Protein AF-A0A0D2M998-F1 (afdb_monomer_lite)

Radius of gyration: 35.19 Å; chains: 1; bounding box: 61×44×89 Å

pLDDT: mean 73.22, std 12.22, range [42.62, 89.94]

Secondary structure (DSSP, 8-state):
-BTTB-EEEEEEE-TT---EEEEEETTEEEEEEE--EEEEEEE-TT-HHHHHHHHHHHHHHS-----------S-HHHHHHHHHHHHHHHHHT------

Foldseek 3Di:
DPPVFDWDKDKDFCPVPADKDFDDDPNDGPDIDGDGIDIDTHRPDPTPVVVVVVVVVVVVPPPPPPPPPPPPDPPVVVVVVVVVVVVVVVVVPDDPPDD

Sequence (99 aa):
MLGDQMLDVVKTSMAADRTYLFVVRYDVIEGQAQFRHKMSLVPSVGSQLHRALKQTVHQQYQKADKVRYHRSAQNPELEKLEQEKRTQEVARLRPATIG

Structure (mmCIF, N/CA/C/O backbone):
data_AF-A0A0D2M998-F1
#
_entry.id   AF-A0A0D2M998-F1
#
loop_
_atom_site.group_PDB
_atom_site.id
_atom_site.type_symbol
_atom_site.label_atom_id
_atom_site.label_alt_id
_atom_site.label_comp_id
_atom_site.label_asym_id
_atom_site.label_entity_id
_atom_site.label_seq_id
_atom_site.pdbx_PDB_ins_code
_atom_site.Cartn_x
_atom_site.Cartn_y
_atom_site.Cartn_z
_atom_site.occupancy
_atom_site.B_iso_or_equiv
_atom_site.auth_seq_id
_atom_site.auth_comp_id
_atom_site.auth_asym_id
_atom_site.auth_atom_id
_atom_site.pdbx_PDB_model_num
ATOM 1 N N . MET A 1 1 ? -1.927 2.215 -15.438 1.00 57.19 1 MET A N 1
ATOM 2 C CA . MET A 1 1 ? -3.339 2.566 -15.179 1.00 57.19 1 MET A CA 1
ATOM 3 C C . MET A 1 1 ? -4.070 1.307 -14.765 1.00 57.19 1 MET A C 1
ATOM 5 O O . MET A 1 1 ? -3.709 0.240 -15.251 1.00 57.19 1 MET A O 1
ATOM 9 N N . LEU A 1 2 ? -5.004 1.418 -13.827 1.00 65.38 2 LEU A N 1
ATOM 10 C CA . LEU A 1 2 ? -5.790 0.295 -13.311 1.00 65.38 2 LEU A CA 1
ATOM 11 C C . LEU A 1 2 ? -7.261 0.653 -13.556 1.00 65.38 2 LEU A C 1
ATOM 13 O O . LEU A 1 2 ? -7.830 1.462 -12.826 1.00 65.38 2 LEU A O 1
ATOM 17 N N . GLY A 1 3 ? -7.829 0.154 -14.660 1.00 75.81 3 GLY A N 1
ATOM 18 C CA . GLY A 1 3 ? -9.083 0.689 -15.209 1.00 75.81 3 GLY A CA 1
ATOM 19 C C . GLY A 1 3 ? -8.966 2.191 -15.511 1.00 75.81 3 GLY A C 1
ATOM 20 O O . GLY A 1 3 ? -7.933 2.636 -16.012 1.00 75.81 3 GLY A O 1
ATOM 21 N N . ASP A 1 4 ? -9.978 2.967 -15.116 1.00 76.06 4 ASP A N 1
ATOM 22 C CA . ASP A 1 4 ? -10.036 4.432 -15.290 1.00 76.06 4 ASP A CA 1
ATOM 23 C C . ASP A 1 4 ? -9.197 5.217 -14.265 1.00 76.06 4 ASP A C 1
ATOM 25 O O . ASP A 1 4 ? -9.184 6.451 -14.250 1.00 76.06 4 ASP A O 1
ATOM 29 N N . GLN A 1 5 ? -8.502 4.523 -13.357 1.00 70.38 5 GLN A N 1
ATOM 30 C CA . GLN A 1 5 ? -7.745 5.167 -12.292 1.00 70.38 5 GLN A CA 1
ATOM 31 C C . GLN A 1 5 ? -6.279 5.369 -12.674 1.00 70.38 5 GLN A C 1
ATOM 33 O O . GLN A 1 5 ? -5.543 4.440 -13.039 1.00 70.38 5 GLN A O 1
ATOM 38 N N . MET A 1 6 ? -5.841 6.619 -12.522 1.00 73.50 6 MET A N 1
ATOM 39 C CA . MET A 1 6 ? -4.450 7.015 -12.664 1.00 73.50 6 MET A CA 1
ATOM 40 C C . MET A 1 6 ? -3.724 6.862 -11.323 1.00 73.50 6 MET A C 1
ATOM 42 O O . MET A 1 6 ? -4.085 7.479 -10.317 1.00 73.50 6 MET A O 1
ATOM 46 N N . LEU A 1 7 ? -2.706 6.006 -11.329 1.00 78.81 7 LEU A N 1
ATOM 47 C CA . LEU A 1 7 ? -1.808 5.758 -10.209 1.00 78.81 7 LEU A CA 1
ATOM 48 C C . LEU A 1 7 ? -0.435 6.287 -10.592 1.00 78.81 7 LEU A C 1
ATOM 50 O O . LEU A 1 7 ? 0.109 5.884 -11.623 1.00 78.81 7 LEU A O 1
ATOM 54 N N . ASP A 1 8 ? 0.113 7.147 -9.747 1.00 81.12 8 ASP A N 1
ATOM 55 C CA . ASP A 1 8 ? 1.496 7.569 -9.866 1.00 81.12 8 ASP A CA 1
ATOM 56 C C . ASP A 1 8 ? 2.378 6.463 -9.292 1.00 81.12 8 ASP A C 1
ATOM 58 O O . ASP A 1 8 ? 2.083 5.865 -8.252 1.00 81.12 8 ASP A O 1
ATOM 62 N N . VAL A 1 9 ? 3.458 6.150 -10.000 1.00 84.00 9 VAL A N 1
ATOM 63 C CA . VAL A 1 9 ? 4.363 5.070 -9.618 1.00 84.00 9 VAL A CA 1
ATOM 64 C C . VAL A 1 9 ? 5.664 5.676 -9.129 1.00 84.00 9 VAL A C 1
ATOM 66 O O . VAL A 1 9 ? 6.395 6.302 -9.894 1.00 84.00 9 VAL A O 1
ATOM 69 N N . VAL A 1 10 ? 5.970 5.463 -7.853 1.00 87.12 10 VAL A N 1
ATOM 70 C CA . VAL A 1 10 ? 7.243 5.875 -7.264 1.00 87.12 10 VAL A CA 1
ATOM 71 C C . VAL A 1 10 ? 8.186 4.684 -7.274 1.00 87.12 10 VAL A C 1
ATOM 73 O O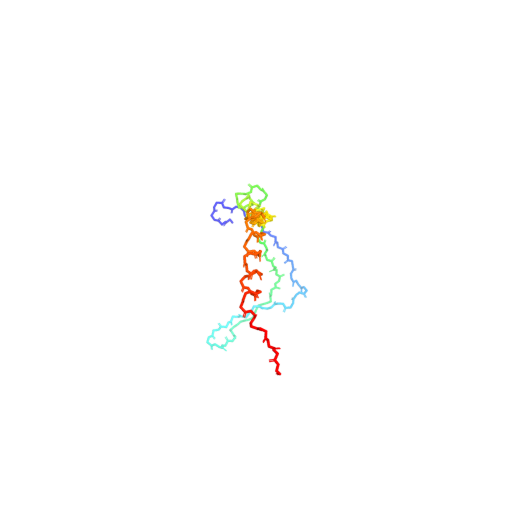 . VAL A 1 10 ? 7.918 3.652 -6.655 1.00 87.12 10 VAL A O 1
ATOM 76 N N . LYS A 1 11 ? 9.305 4.833 -7.981 1.00 89.94 11 LYS A N 1
ATOM 77 C CA . LYS A 1 11 ? 10.376 3.841 -8.032 1.00 89.94 11 LYS A CA 1
ATOM 78 C C . LYS A 1 11 ? 11.461 4.211 -7.029 1.00 89.94 11 LYS A C 1
ATOM 80 O O . LYS A 1 11 ? 12.103 5.249 -7.165 1.00 89.94 11 LYS A O 1
ATOM 85 N N . THR A 1 12 ? 11.706 3.345 -6.055 1.00 89.69 12 THR A N 1
ATOM 86 C CA . THR A 1 12 ? 12.756 3.529 -5.046 1.00 89.69 12 THR A CA 1
ATOM 87 C C . THR A 1 12 ? 13.848 2.484 -5.241 1.00 89.69 12 THR A C 1
ATOM 89 O O . THR A 1 12 ? 13.564 1.301 -5.431 1.00 89.69 12 THR A O 1
ATOM 92 N N . SER A 1 13 ? 15.112 2.910 -5.214 1.00 88.94 13 SER A N 1
ATOM 93 C CA . SER A 1 13 ? 16.246 1.983 -5.269 1.00 88.94 13 SER A CA 1
ATOM 94 C C . SER A 1 13 ? 16.326 1.155 -3.986 1.00 88.94 13 SER A C 1
ATOM 96 O O . SER A 1 13 ? 16.221 1.702 -2.893 1.00 88.94 13 SER A O 1
ATOM 98 N N . MET A 1 14 ? 16.537 -0.152 -4.131 1.00 88.31 14 MET A N 1
ATOM 99 C CA . MET A 1 14 ? 16.756 -1.102 -3.036 1.00 88.31 14 MET A CA 1
ATOM 100 C C . MET A 1 14 ? 18.185 -1.661 -3.055 1.00 88.31 14 MET A C 1
ATOM 102 O O . MET A 1 14 ? 18.436 -2.728 -2.520 1.00 88.31 14 MET A O 1
ATOM 106 N N . ALA A 1 15 ? 19.143 -0.967 -3.679 1.00 80.94 15 ALA A N 1
ATOM 107 C CA . ALA A 1 15 ? 20.501 -1.493 -3.859 1.00 80.94 15 ALA A CA 1
ATOM 108 C C . ALA A 1 15 ? 21.228 -1.837 -2.539 1.00 80.94 15 ALA A C 1
ATOM 110 O O . ALA A 1 15 ? 22.078 -2.722 -2.527 1.00 80.94 15 ALA A O 1
ATOM 111 N N . ALA A 1 16 ? 20.893 -1.155 -1.439 1.00 82.69 16 ALA A N 1
ATOM 112 C CA . ALA A 1 16 ? 21.432 -1.443 -0.107 1.00 82.69 16 ALA A CA 1
ATOM 113 C C . ALA A 1 16 ? 20.687 -2.578 0.625 1.00 82.69 16 ALA A C 1
ATOM 115 O O . ALA A 1 16 ? 21.143 -3.047 1.666 1.00 82.69 16 ALA A O 1
ATOM 116 N N . ASP A 1 17 ? 19.541 -3.004 0.098 1.00 81.94 17 ASP A N 1
ATOM 117 C CA . ASP A 1 17 ? 18.671 -3.998 0.707 1.00 81.94 17 ASP A CA 1
ATOM 118 C C . ASP A 1 17 ? 19.070 -5.412 0.247 1.00 81.94 17 ASP A C 1
ATOM 120 O O . ASP A 1 17 ? 19.388 -5.657 -0.922 1.00 81.94 17 ASP A O 1
ATOM 124 N N . ARG A 1 18 ? 19.064 -6.373 1.174 1.00 83.06 18 ARG A N 1
ATOM 125 C CA . ARG A 1 18 ? 19.424 -7.780 0.917 1.00 83.06 18 ARG A CA 1
ATOM 126 C C . ARG A 1 18 ? 18.175 -8.639 0.749 1.00 83.06 18 ARG A C 1
ATOM 128 O O . ARG A 1 18 ? 18.114 -9.763 1.238 1.00 83.06 18 ARG A O 1
ATOM 135 N N . THR A 1 19 ? 17.172 -8.091 0.074 1.00 85.56 19 THR A N 1
ATOM 136 C CA . THR A 1 19 ? 15.913 -8.787 -0.178 1.00 85.56 19 THR A CA 1
ATOM 137 C C . THR A 1 19 ? 16.014 -9.604 -1.471 1.00 85.56 19 THR A C 1
ATOM 139 O O . THR A 1 19 ? 16.398 -9.086 -2.525 1.00 85.56 19 THR A O 1
ATOM 142 N N . TYR A 1 20 ? 15.629 -10.880 -1.400 1.00 85.50 20 TYR A N 1
ATOM 143 C CA . TYR A 1 20 ? 15.641 -11.822 -2.522 1.00 85.50 20 TYR A CA 1
ATOM 144 C C . TYR A 1 20 ? 14.253 -12.424 -2.742 1.00 85.50 20 TYR A C 1
ATOM 146 O O . TYR A 1 20 ? 13.517 -12.675 -1.788 1.00 85.50 20 TYR A O 1
ATOM 154 N N . LEU A 1 21 ? 13.906 -12.659 -4.004 1.00 85.62 21 LEU A N 1
ATOM 155 C CA . LEU A 1 21 ? 12.756 -13.455 -4.409 1.00 85.62 21 LEU A CA 1
ATOM 156 C C . LEU A 1 21 ? 13.230 -14.870 -4.724 1.00 85.62 21 LEU A C 1
ATOM 158 O O . LEU A 1 21 ? 14.150 -15.040 -5.526 1.00 85.62 21 LEU A O 1
ATOM 162 N N . PHE A 1 22 ? 12.562 -15.860 -4.144 1.00 87.62 22 PHE A N 1
ATOM 163 C CA . PHE A 1 22 ? 12.770 -17.265 -4.463 1.00 87.62 22 PHE A CA 1
ATOM 164 C C . PHE A 1 22 ? 11.533 -17.805 -5.171 1.00 87.62 22 PHE A C 1
ATOM 166 O O . PHE A 1 22 ? 10.409 -17.593 -4.713 1.00 87.62 22 PHE A O 1
ATOM 173 N N . VAL A 1 23 ? 11.739 -18.494 -6.290 1.00 84.31 23 VAL A N 1
ATOM 174 C CA . VAL A 1 23 ? 10.678 -19.264 -6.947 1.00 84.31 23 VAL A CA 1
ATOM 175 C C . VAL A 1 23 ? 10.780 -20.691 -6.433 1.00 84.31 23 VAL A C 1
ATOM 177 O O . VAL A 1 23 ? 11.797 -21.348 -6.646 1.00 84.31 23 VAL A O 1
ATOM 180 N N . VAL A 1 24 ? 9.742 -21.146 -5.733 1.00 84.06 24 VAL A N 1
ATOM 181 C CA . VAL A 1 24 ? 9.660 -22.506 -5.192 1.00 84.06 24 VAL A CA 1
ATOM 182 C C . VAL A 1 24 ? 8.606 -23.281 -5.971 1.00 84.06 24 VAL A C 1
ATOM 184 O O . VAL A 1 24 ? 7.457 -22.840 -6.063 1.00 84.06 24 VAL A O 1
ATOM 187 N N . ARG A 1 25 ? 8.984 -24.439 -6.514 1.00 80.62 25 ARG A N 1
ATOM 188 C CA . ARG A 1 25 ? 8.051 -25.436 -7.053 1.00 80.62 25 ARG A CA 1
ATOM 189 C C . ARG A 1 25 ? 8.407 -26.800 -6.491 1.00 80.62 25 ARG A C 1
ATOM 191 O O . ARG A 1 25 ? 9.579 -27.148 -6.439 1.00 80.62 25 ARG A O 1
ATOM 198 N N . TYR A 1 26 ? 7.391 -27.563 -6.089 1.00 84.69 26 TYR A N 1
ATOM 199 C CA . TYR A 1 26 ? 7.562 -28.921 -5.557 1.00 84.69 26 TYR A CA 1
ATOM 200 C C . TYR A 1 26 ? 8.647 -29.010 -4.466 1.00 84.69 26 TYR A C 1
ATOM 202 O O . TYR A 1 26 ? 9.498 -29.891 -4.506 1.00 84.69 26 TYR A O 1
ATOM 210 N N . ASP A 1 27 ? 8.649 -28.051 -3.535 1.00 82.50 27 ASP A N 1
ATOM 211 C CA . ASP A 1 27 ? 9.619 -27.930 -2.432 1.00 82.50 27 ASP A CA 1
ATOM 212 C C . ASP A 1 27 ? 11.091 -27.741 -2.848 1.00 82.50 27 ASP A C 1
ATOM 214 O O . ASP A 1 27 ? 11.996 -27.814 -2.016 1.00 82.50 27 ASP A O 1
ATOM 218 N N . VAL A 1 28 ? 11.344 -27.415 -4.120 1.00 80.69 28 VAL A N 1
ATOM 219 C CA . VAL A 1 28 ? 12.673 -27.091 -4.649 1.00 80.69 28 VAL A CA 1
ATOM 220 C C . VAL A 1 28 ? 12.731 -25.619 -5.056 1.00 80.69 28 VAL A C 1
ATOM 222 O O . VAL A 1 28 ? 11.812 -25.081 -5.679 1.00 80.69 28 VAL A O 1
ATOM 225 N N . ILE A 1 29 ? 13.831 -24.948 -4.698 1.00 84.12 29 ILE A N 1
ATOM 226 C CA . ILE A 1 29 ? 14.125 -23.587 -5.159 1.00 84.12 29 ILE A CA 1
ATOM 227 C C . ILE A 1 29 ? 14.619 -23.673 -6.607 1.00 84.12 29 ILE A C 1
ATOM 229 O O . ILE A 1 29 ? 15.721 -24.152 -6.862 1.00 84.12 29 ILE A O 1
ATOM 233 N N . GLU A 1 30 ? 13.814 -23.190 -7.550 1.00 81.62 30 GLU A N 1
ATOM 234 C CA . GLU A 1 30 ? 14.130 -23.194 -8.987 1.00 81.62 30 GLU A CA 1
ATOM 235 C C . GLU A 1 30 ? 14.862 -21.924 -9.439 1.00 81.62 30 GLU A C 1
ATOM 237 O O . GLU A 1 30 ? 15.495 -21.900 -10.494 1.00 81.62 30 GLU A O 1
ATOM 242 N N . GLY A 1 31 ? 14.793 -20.847 -8.654 1.00 78.31 31 GLY A N 1
ATOM 243 C CA . GLY A 1 31 ? 15.450 -19.595 -9.003 1.00 78.31 31 GLY A CA 1
ATOM 244 C C . GLY A 1 31 ? 15.528 -18.609 -7.850 1.00 78.31 31 GLY A C 1
ATOM 245 O O . GLY A 1 31 ? 14.654 -18.578 -6.981 1.00 78.31 31 GLY A O 1
ATOM 246 N N . GLN A 1 32 ? 16.571 -17.776 -7.884 1.00 87.25 32 GLN A N 1
ATOM 247 C CA . GLN A 1 32 ? 16.725 -16.627 -6.997 1.00 87.25 32 GLN A CA 1
ATOM 248 C C . GLN A 1 32 ? 16.915 -15.345 -7.813 1.00 87.25 32 GLN A C 1
ATOM 250 O O . GLN A 1 32 ? 17.676 -15.321 -8.783 1.00 87.25 32 GLN A O 1
ATOM 255 N N . ALA A 1 33 ? 16.279 -14.259 -7.383 1.00 85.69 33 ALA A N 1
ATOM 256 C CA . ALA A 1 33 ? 16.492 -12.931 -7.947 1.00 85.69 33 ALA A CA 1
ATOM 257 C C . ALA A 1 33 ? 16.623 -11.891 -6.832 1.00 85.69 33 ALA A C 1
ATOM 259 O O . ALA A 1 33 ? 15.813 -11.853 -5.909 1.00 85.69 33 ALA A O 1
ATOM 260 N N . GLN A 1 34 ? 17.634 -11.026 -6.916 1.00 86.06 34 GLN A N 1
ATOM 261 C CA . GLN A 1 34 ? 17.773 -9.910 -5.981 1.00 86.06 34 GLN A CA 1
ATOM 262 C C . GLN A 1 34 ? 16.842 -8.763 -6.382 1.00 86.06 34 GLN A C 1
ATOM 264 O O . GLN A 1 34 ? 16.829 -8.336 -7.543 1.00 86.06 34 GLN A O 1
ATOM 269 N N . PHE A 1 35 ? 16.116 -8.204 -5.414 1.00 85.44 35 PHE A N 1
ATOM 270 C CA . PHE A 1 35 ? 15.327 -7.002 -5.657 1.00 85.44 35 PHE A CA 1
ATOM 271 C C . PHE A 1 35 ? 16.229 -5.778 -5.796 1.00 85.44 35 PHE A C 1
ATOM 273 O O . PHE A 1 35 ? 16.933 -5.388 -4.872 1.00 85.44 35 PHE A O 1
ATOM 280 N N . ARG A 1 36 ? 16.179 -5.134 -6.965 1.00 88.31 36 ARG A N 1
ATOM 281 C CA . ARG A 1 36 ? 16.912 -3.881 -7.215 1.00 88.31 36 ARG A CA 1
ATOM 282 C C . ARG A 1 36 ? 16.073 -2.643 -6.940 1.00 88.31 36 ARG A C 1
ATOM 284 O O . ARG A 1 36 ? 16.612 -1.589 -6.601 1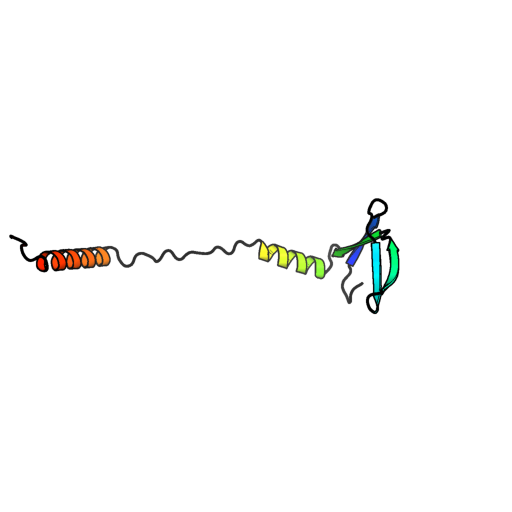.00 88.31 36 ARG A O 1
ATOM 291 N N . HIS A 1 37 ? 14.760 -2.747 -7.116 1.00 89.38 37 HIS A N 1
ATOM 292 C CA . HIS A 1 37 ? 13.851 -1.614 -7.056 1.00 89.38 37 HIS A CA 1
ATOM 293 C C . HIS A 1 37 ? 12.536 -2.001 -6.391 1.00 89.38 37 HIS A C 1
ATOM 295 O O . HIS A 1 37 ? 11.966 -3.046 -6.704 1.00 89.38 37 HIS A O 1
ATOM 301 N N . LYS A 1 38 ? 12.034 -1.104 -5.544 1.00 89.12 38 LYS A N 1
ATOM 302 C CA . LYS A 1 38 ? 10.672 -1.136 -5.020 1.00 89.12 38 LYS A CA 1
ATOM 303 C C . LYS A 1 38 ? 9.808 -0.208 -5.854 1.00 89.12 38 LYS A C 1
ATOM 305 O O . LYS A 1 38 ? 10.204 0.926 -6.116 1.00 89.12 38 LYS A O 1
ATOM 310 N N . MET A 1 39 ? 8.628 -0.677 -6.231 1.00 88.75 39 MET A N 1
ATOM 311 C CA . MET A 1 39 ? 7.611 0.144 -6.880 1.00 88.75 39 MET A CA 1
ATOM 312 C C . MET A 1 39 ? 6.487 0.370 -5.876 1.00 88.75 39 MET A C 1
ATOM 314 O O . MET A 1 39 ? 5.904 -0.592 -5.377 1.00 88.75 39 MET A O 1
ATOM 318 N N . SER A 1 40 ? 6.205 1.629 -5.565 1.00 85.69 40 SER A N 1
ATOM 319 C CA . SER A 1 40 ? 5.100 2.027 -4.696 1.00 85.69 40 SER A CA 1
ATOM 320 C C . SER A 1 40 ? 4.041 2.728 -5.536 1.00 85.69 40 SER A C 1
ATOM 322 O O . SER A 1 40 ? 4.361 3.607 -6.337 1.00 85.69 40 SER A O 1
ATOM 324 N N . LEU A 1 41 ? 2.783 2.335 -5.355 1.00 81.50 41 LEU A N 1
ATOM 325 C CA . LEU A 1 41 ? 1.643 2.957 -6.020 1.00 81.50 41 LEU A CA 1
ATOM 326 C C . LEU A 1 41 ? 1.108 4.072 -5.132 1.00 81.50 41 LEU A C 1
ATOM 328 O O . LEU A 1 41 ? 0.757 3.836 -3.975 1.00 81.50 41 LEU A O 1
ATOM 332 N N . VAL A 1 42 ? 1.043 5.278 -5.679 1.00 79.69 42 VAL A N 1
ATOM 333 C CA . VAL A 1 42 ? 0.496 6.450 -5.004 1.00 79.69 42 VAL A CA 1
ATOM 334 C C . VAL A 1 42 ? -0.721 6.924 -5.801 1.00 79.69 42 VAL A C 1
ATOM 336 O O . VAL A 1 42 ? -0.664 6.988 -7.030 1.00 79.69 42 VAL A O 1
ATOM 339 N N . PRO A 1 43 ? -1.853 7.234 -5.148 1.00 75.00 43 PRO A N 1
ATOM 340 C CA . PRO A 1 43 ? -2.994 7.815 -5.841 1.00 75.00 43 PRO A CA 1
ATOM 341 C C . PRO A 1 43 ? -2.576 9.141 -6.472 1.00 75.00 43 PRO A C 1
ATOM 343 O O . PRO A 1 43 ? -2.059 10.009 -5.766 1.00 75.00 43 PRO A O 1
ATOM 346 N N . SER A 1 44 ? -2.823 9.319 -7.770 1.00 75.88 44 SER A N 1
ATOM 347 C CA . SER A 1 44 ? -2.457 10.578 -8.414 1.00 75.88 44 SER A CA 1
ATOM 348 C C . SER A 1 44 ? -3.290 11.740 -7.875 1.00 75.88 44 SER A C 1
ATOM 350 O O . SER A 1 44 ? -4.481 11.578 -7.556 1.00 75.88 44 SER A O 1
ATOM 352 N N . VAL A 1 45 ? -2.666 12.915 -7.751 1.00 67.25 45 VAL A N 1
ATOM 353 C CA . VAL A 1 45 ? -3.296 14.122 -7.205 1.00 67.25 45 VAL A CA 1
ATOM 354 C C . VAL A 1 45 ? -4.458 14.531 -8.110 1.00 67.25 45 VAL A C 1
ATOM 356 O O . VAL A 1 45 ? -4.276 14.940 -9.247 1.00 67.25 45 VAL A O 1
ATOM 359 N N . GLY A 1 46 ? -5.681 14.406 -7.589 1.00 68.00 46 GLY A N 1
ATOM 360 C CA . GLY A 1 46 ? -6.914 14.731 -8.318 1.00 68.00 46 GLY A CA 1
ATOM 361 C C . GLY A 1 46 ? -7.682 13.521 -8.858 1.00 68.00 46 GLY A C 1
ATOM 362 O O . GLY A 1 46 ? -8.828 13.690 -9.274 1.00 68.00 46 GLY A O 1
ATOM 363 N N . SER A 1 47 ? -7.121 12.309 -8.771 1.00 75.38 47 SER A N 1
ATOM 364 C CA . SER A 1 47 ? -7.822 11.075 -9.152 1.00 75.38 47 SER A CA 1
ATOM 365 C C . SER A 1 47 ? -9.057 10.808 -8.275 1.00 75.38 47 SER A C 1
ATOM 367 O O . SER A 1 47 ? -9.112 11.184 -7.098 1.00 75.38 47 SER A O 1
ATOM 369 N N . GLN A 1 48 ? -10.057 10.117 -8.836 1.00 79.25 48 GLN A N 1
ATOM 370 C CA . GLN A 1 48 ? -11.230 9.660 -8.077 1.00 79.25 48 GLN A CA 1
ATOM 371 C C . GLN A 1 48 ? -10.820 8.765 -6.897 1.00 79.25 48 GLN A C 1
ATOM 373 O O . GLN A 1 48 ? -11.350 8.917 -5.798 1.00 79.25 48 GLN A O 1
ATOM 378 N N . LEU A 1 49 ? -9.807 7.913 -7.094 1.00 79.19 49 LEU A N 1
ATOM 379 C CA . LEU A 1 49 ? -9.235 7.075 -6.041 1.00 79.19 49 LEU A CA 1
ATOM 380 C C . LEU A 1 49 ? -8.681 7.902 -4.880 1.00 79.19 49 LEU A C 1
ATOM 382 O O . LEU A 1 49 ? -8.958 7.607 -3.721 1.00 79.19 49 LEU A O 1
ATOM 386 N N . HIS A 1 50 ? -7.923 8.957 -5.181 1.00 80.31 50 HIS A N 1
ATOM 387 C CA . HIS A 1 50 ? -7.380 9.847 -4.159 1.00 80.31 50 HIS A CA 1
ATOM 388 C C . HIS A 1 50 ? -8.492 10.511 -3.330 1.00 80.31 50 HIS A C 1
ATOM 390 O O . HIS A 1 50 ? -8.361 10.632 -2.111 1.00 80.31 50 HIS A O 1
ATOM 396 N N . ARG A 1 51 ? -9.609 10.905 -3.963 1.00 80.12 51 ARG A N 1
ATOM 397 C CA . ARG A 1 51 ? -10.780 11.455 -3.254 1.00 80.12 51 ARG A CA 1
ATOM 398 C C . ARG A 1 51 ? -11.445 10.410 -2.356 1.00 80.12 51 ARG A C 1
ATOM 400 O O . ARG A 1 51 ? -11.710 10.715 -1.196 1.00 80.12 51 ARG A O 1
ATOM 407 N N . ALA A 1 52 ? -11.656 9.195 -2.862 1.00 82.94 52 ALA A N 1
ATOM 408 C CA . ALA A 1 52 ? -12.249 8.099 -2.097 1.00 82.94 52 ALA A CA 1
ATOM 409 C C . ALA A 1 52 ? -11.392 7.734 -0.873 1.00 82.94 52 ALA A C 1
ATOM 411 O O . ALA A 1 52 ? -11.899 7.685 0.243 1.00 82.94 52 ALA A O 1
ATOM 412 N N . LEU A 1 53 ? -10.074 7.585 -1.050 1.00 80.50 53 LEU A N 1
ATOM 413 C CA . LEU A 1 53 ? -9.150 7.296 0.052 1.00 80.50 53 LEU A CA 1
ATOM 414 C C . LEU A 1 53 ? -9.156 8.400 1.117 1.00 80.50 53 LEU A C 1
ATOM 416 O O . LEU A 1 53 ? -9.205 8.096 2.308 1.00 80.50 53 LEU A O 1
ATOM 420 N N . LYS A 1 54 ? -9.168 9.678 0.710 1.00 81.81 54 LYS A N 1
ATOM 421 C CA . LYS A 1 54 ? -9.289 10.803 1.652 1.00 81.81 54 LYS A CA 1
ATOM 422 C C . LYS A 1 54 ? -10.581 10.746 2.465 1.00 81.81 54 LYS A C 1
ATOM 424 O O . LYS A 1 54 ? -10.540 11.009 3.664 1.00 81.81 54 LYS A O 1
ATOM 429 N N . GLN A 1 55 ? -11.706 10.404 1.838 1.00 84.19 55 GLN A N 1
ATOM 430 C CA . GLN A 1 55 ? -12.990 10.273 2.532 1.00 84.19 55 GLN A CA 1
ATOM 431 C C . GLN A 1 55 ? -12.976 9.123 3.545 1.00 84.19 55 GLN A C 1
ATOM 433 O O . GLN A 1 55 ? -13.364 9.341 4.690 1.00 84.19 55 GLN A O 1
ATOM 438 N N . THR A 1 56 ? -12.471 7.944 3.172 1.00 82.81 56 THR A N 1
ATOM 439 C CA . THR A 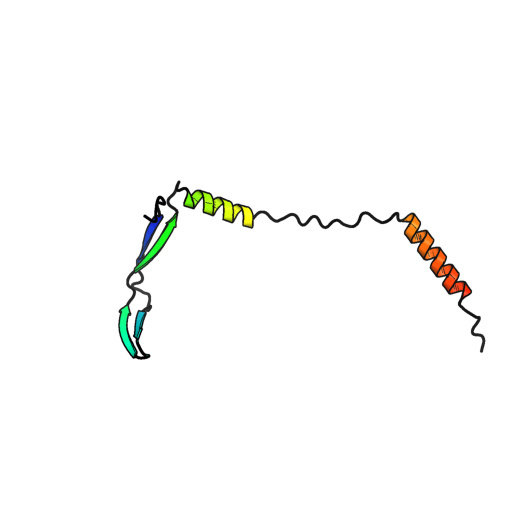1 56 ? -12.381 6.787 4.080 1.00 82.81 56 THR A CA 1
ATOM 440 C C . THR A 1 56 ? -11.509 7.088 5.295 1.00 82.81 56 THR A C 1
ATOM 442 O O . THR A 1 56 ? -11.903 6.821 6.429 1.00 82.81 56 THR A O 1
ATOM 445 N N . VAL A 1 57 ? -10.338 7.693 5.074 1.00 80.81 57 VAL A N 1
ATOM 446 C CA . VAL A 1 57 ? -9.440 8.095 6.163 1.00 80.81 57 VAL A CA 1
ATOM 447 C C . VAL A 1 57 ? -10.124 9.128 7.062 1.00 80.81 57 VAL A C 1
ATOM 449 O O . VAL A 1 57 ? -10.109 8.987 8.281 1.00 80.81 57 VAL A O 1
ATOM 452 N N . HIS A 1 58 ? -10.788 10.135 6.486 1.00 75.25 58 HIS A N 1
ATOM 453 C CA . HIS A 1 58 ? -11.507 11.144 7.266 1.00 75.25 58 HIS A CA 1
ATOM 454 C C . HIS A 1 58 ? -12.620 10.534 8.133 1.00 75.25 58 HIS A C 1
ATOM 456 O O . HIS A 1 58 ? -12.730 10.883 9.306 1.00 75.25 58 HIS A O 1
ATOM 462 N N . GLN A 1 59 ? -13.394 9.588 7.595 1.00 74.12 59 GLN A N 1
ATOM 463 C CA . GLN A 1 59 ? -14.442 8.877 8.336 1.00 74.12 59 GLN A CA 1
ATOM 464 C C . GLN A 1 59 ? -13.881 8.046 9.499 1.00 74.12 59 GLN A C 1
ATOM 466 O O . GLN A 1 59 ? -14.491 8.013 10.562 1.00 74.12 59 GLN A O 1
ATOM 471 N N . GLN A 1 60 ? -12.705 7.428 9.346 1.00 66.12 60 GLN A N 1
ATOM 472 C CA . GLN A 1 60 ? -12.048 6.698 10.440 1.00 66.12 60 GLN A CA 1
ATOM 473 C C . GLN A 1 60 ? -11.605 7.612 11.594 1.00 66.12 60 GLN A C 1
ATOM 475 O O . GLN A 1 60 ? -11.589 7.179 12.745 1.00 66.12 60 GLN A O 1
ATOM 480 N N . TYR A 1 61 ? -11.251 8.867 11.302 1.00 62.75 61 TYR A N 1
ATOM 481 C CA . TYR A 1 61 ? -10.835 9.846 12.313 1.00 62.75 61 TYR A CA 1
ATOM 482 C C . TYR A 1 61 ? -11.987 10.604 12.967 1.00 62.75 61 TYR A C 1
ATOM 484 O O . TYR A 1 61 ? -11.762 11.288 13.971 1.00 62.75 61 TYR A O 1
ATOM 492 N N . GLN A 1 62 ? -13.211 10.487 12.450 1.00 62.62 62 GLN A N 1
ATOM 493 C CA . GLN A 1 62 ? -14.372 10.961 13.184 1.00 62.62 62 GLN A CA 1
ATOM 494 C C . GLN A 1 62 ? -14.520 10.065 14.411 1.00 62.62 62 GLN A C 1
ATOM 496 O O . GLN A 1 62 ? -15.002 8.936 14.327 1.00 62.62 62 GLN A O 1
ATOM 501 N N . LYS A 1 63 ? -14.052 10.559 15.566 1.00 59.22 63 LYS A N 1
ATOM 502 C CA . LYS A 1 63 ? -14.415 9.992 16.861 1.00 59.22 63 LYS A CA 1
ATOM 503 C C . LYS A 1 63 ? -15.933 9.919 16.852 1.00 59.22 63 LYS A C 1
ATOM 505 O O . LYS A 1 63 ? -16.591 10.953 16.883 1.00 59.22 63 LYS A O 1
ATOM 510 N N . ALA A 1 64 ?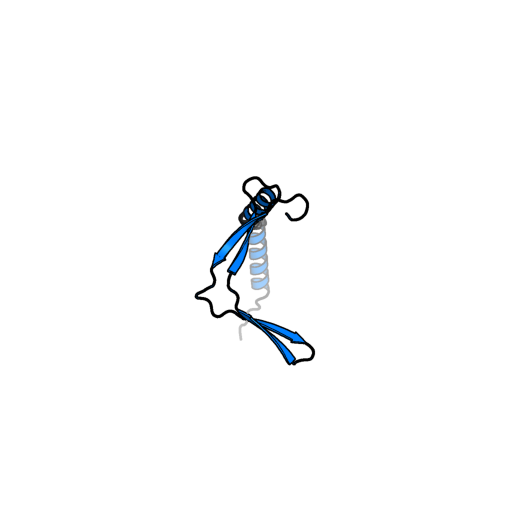 -16.478 8.711 16.753 1.00 59.75 64 ALA A N 1
ATOM 511 C CA . ALA A 1 64 ? -17.872 8.510 17.074 1.00 59.75 64 ALA A CA 1
ATOM 512 C C . ALA A 1 64 ? -18.003 8.997 18.514 1.00 59.75 64 ALA A C 1
ATOM 514 O O . ALA A 1 64 ? -17.450 8.367 19.423 1.00 59.75 64 ALA A O 1
ATOM 515 N N . ASP A 1 65 ? -18.641 10.150 18.709 1.00 57.66 65 ASP A N 1
ATOM 516 C CA . ASP A 1 65 ? -19.068 10.582 20.025 1.00 57.66 65 ASP A CA 1
ATOM 517 C C . ASP A 1 65 ? -19.973 9.465 20.526 1.00 57.66 65 ASP A C 1
ATOM 519 O O . ASP A 1 65 ? -21.148 9.358 20.173 1.00 57.66 65 ASP A O 1
ATOM 523 N N . LYS A 1 66 ? -19.393 8.550 21.308 1.00 55.19 66 LYS A N 1
ATOM 524 C CA . LYS A 1 66 ? -20.159 7.631 22.130 1.00 55.19 66 LYS A CA 1
ATOM 525 C C . LYS A 1 66 ? -20.827 8.524 23.155 1.00 55.19 66 LYS A C 1
ATOM 527 O O . LYS A 1 66 ? -20.305 8.708 24.253 1.00 55.19 66 LYS A O 1
ATOM 532 N N . VAL A 1 67 ? -21.976 9.079 22.785 1.00 60.88 67 VAL A N 1
ATOM 533 C CA . VAL A 1 67 ? -22.942 9.612 23.730 1.00 60.88 67 VAL A CA 1
ATOM 534 C C . VAL A 1 67 ? -23.325 8.421 24.600 1.00 60.88 67 VAL A C 1
ATOM 536 O O . VAL A 1 67 ? -24.197 7.619 24.270 1.00 60.88 67 VAL A O 1
ATOM 539 N N . ARG A 1 68 ? -22.592 8.235 25.702 1.00 54.06 68 ARG A N 1
ATOM 540 C CA . ARG A 1 68 ? -23.081 7.443 26.818 1.00 54.06 68 ARG A CA 1
ATOM 541 C C . ARG A 1 68 ? -24.297 8.210 27.290 1.00 54.06 68 ARG A C 1
ATOM 543 O O . ARG A 1 68 ? -24.159 9.252 27.922 1.00 54.06 68 ARG A O 1
ATOM 550 N N . TYR A 1 69 ? -25.477 7.707 26.950 1.00 49.59 69 TYR A N 1
ATOM 551 C CA . TYR A 1 69 ? -26.681 8.032 27.687 1.00 49.59 69 TYR A CA 1
ATOM 552 C C . TYR A 1 69 ? -26.390 7.677 29.147 1.00 49.59 69 TYR A C 1
ATOM 554 O O . TYR A 1 69 ? -26.510 6.525 29.563 1.00 49.59 69 TYR A O 1
ATOM 562 N N . HIS A 1 70 ? -25.930 8.655 29.925 1.00 49.72 70 HIS A N 1
ATOM 563 C CA . HIS A 1 70 ? -26.103 8.607 31.359 1.00 49.72 70 HIS A CA 1
ATOM 564 C C . HIS A 1 70 ? -27.609 8.586 31.534 1.00 49.72 70 HIS A C 1
ATOM 566 O O . HIS A 1 70 ? -28.281 9.563 31.214 1.00 49.72 70 HIS A O 1
ATOM 572 N N . ARG A 1 71 ? -28.124 7.408 31.900 1.00 47.44 71 ARG A N 1
ATOM 573 C CA . ARG A 1 71 ? -29.517 7.170 32.258 1.00 47.44 71 ARG A CA 1
ATOM 574 C C . ARG A 1 71 ? -29.939 8.356 33.120 1.00 47.44 71 ARG A C 1
ATOM 576 O O . ARG A 1 71 ? -29.439 8.501 34.233 1.00 47.44 71 ARG A O 1
ATOM 583 N N . SER A 1 72 ? -30.746 9.253 32.558 1.00 48.25 72 SER A N 1
ATOM 584 C CA . SER A 1 72 ? -31.340 10.357 33.299 1.00 48.25 72 SER A CA 1
ATOM 585 C C . SER A 1 72 ? -32.001 9.724 34.507 1.00 48.25 72 SER A C 1
ATOM 587 O O . SER A 1 72 ? -32.810 8.807 34.336 1.00 48.25 72 SER A O 1
ATOM 589 N N . ALA A 1 73 ? -31.531 10.127 35.687 1.00 49.56 73 ALA A N 1
ATOM 590 C CA . ALA A 1 73 ? -31.897 9.566 36.970 1.00 49.56 73 ALA A CA 1
ATOM 591 C C . ALA A 1 73 ? -33.384 9.214 36.981 1.00 49.56 73 ALA A C 1
ATOM 593 O O . ALA A 1 73 ? -34.246 10.063 36.745 1.00 49.56 73 ALA A O 1
ATOM 594 N N . GLN A 1 74 ? -33.663 7.934 37.206 1.00 51.94 74 GLN A N 1
ATOM 595 C CA . GLN A 1 74 ? -34.986 7.489 37.590 1.00 51.94 74 GLN A CA 1
ATOM 596 C C . GLN A 1 74 ? -35.324 8.308 38.839 1.00 51.94 74 GLN A C 1
ATOM 598 O O . GLN A 1 74 ? -34.548 8.302 39.786 1.00 51.94 74 GLN A O 1
ATOM 603 N N . ASN A 1 75 ? -36.367 9.132 38.731 1.00 60.69 75 ASN A N 1
ATOM 604 C CA . ASN A 1 75 ? -36.777 10.180 39.666 1.00 60.69 75 ASN A CA 1
ATOM 605 C C . ASN A 1 75 ? -36.209 9.982 41.099 1.00 60.69 75 ASN A C 1
ATOM 607 O O . ASN A 1 75 ? -36.630 9.037 41.767 1.00 60.69 75 ASN A O 1
ATOM 611 N N . PRO A 1 76 ? -35.259 10.810 41.581 1.00 60.75 76 PRO A N 1
ATOM 612 C CA . PRO A 1 76 ? -34.505 10.555 42.821 1.00 60.75 76 PRO A CA 1
ATOM 613 C C . PRO A 1 76 ? -35.389 10.445 44.073 1.00 60.75 76 PRO A C 1
ATOM 615 O O . PRO A 1 76 ? -34.985 9.874 45.085 1.00 60.75 76 PRO A O 1
ATOM 618 N N . GLU A 1 77 ? -36.613 10.967 44.008 1.00 65.00 77 GLU A N 1
ATOM 619 C CA . GLU A 1 77 ? -37.627 10.813 45.050 1.00 65.00 77 GLU A CA 1
ATOM 620 C C . GLU A 1 77 ? -38.155 9.374 45.157 1.00 65.00 77 GLU A C 1
ATOM 622 O O . GLU A 1 77 ? -38.390 8.887 46.263 1.00 65.00 77 GLU A O 1
ATOM 627 N N . LEU A 1 78 ? -38.280 8.658 44.033 1.00 66.00 78 LEU A N 1
ATOM 628 C CA . LEU A 1 78 ? -38.715 7.259 44.015 1.00 66.00 78 LEU A CA 1
ATOM 629 C C . LEU A 1 78 ? -37.642 6.330 44.599 1.00 66.00 78 LEU A C 1
ATOM 631 O O . LEU A 1 78 ? -37.981 5.436 45.371 1.00 66.00 78 LEU A O 1
ATOM 635 N N . GLU A 1 79 ? -36.357 6.574 44.314 1.00 62.16 79 GLU A N 1
ATOM 636 C CA . GLU A 1 79 ? -35.262 5.789 44.911 1.00 62.16 79 GLU A CA 1
ATOM 637 C C . GLU A 1 79 ? -35.170 5.984 46.432 1.00 62.16 79 GLU A C 1
ATOM 639 O O . GLU A 1 79 ? -34.958 5.011 47.161 1.00 62.16 79 GLU A O 1
ATOM 644 N N . LYS A 1 80 ? -35.387 7.210 46.935 1.00 70.06 80 LYS A N 1
ATOM 645 C CA . LYS A 1 80 ? -35.445 7.471 48.385 1.00 70.06 80 LYS A CA 1
ATOM 646 C C . LYS A 1 80 ? -36.608 6.736 49.054 1.00 70.06 80 LYS A C 1
ATOM 648 O O . LYS A 1 80 ? -36.408 6.104 50.088 1.00 70.06 80 LYS A O 1
ATOM 653 N N . LEU A 1 81 ? -37.793 6.755 48.442 1.00 71.62 81 LEU A N 1
ATOM 654 C CA . LEU A 1 81 ? -38.973 6.047 48.952 1.00 71.62 81 LEU A CA 1
ATOM 655 C C . LEU A 1 81 ? -38.785 4.524 48.975 1.00 71.62 81 LEU A C 1
ATOM 657 O O . LEU A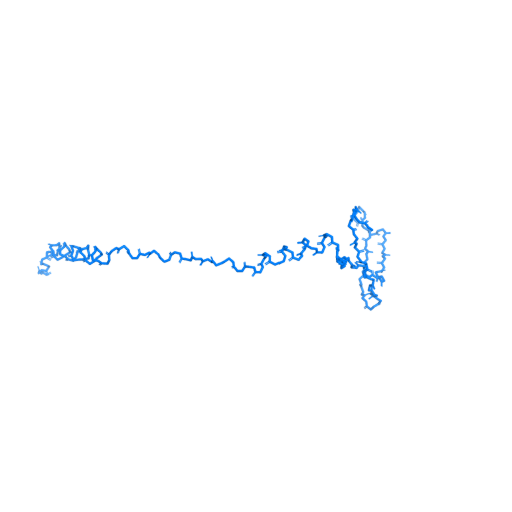 1 81 ? -39.210 3.861 49.923 1.00 71.62 81 LEU A O 1
ATOM 661 N N . GLU A 1 82 ? -38.140 3.949 47.959 1.00 70.75 82 GLU A N 1
ATOM 662 C CA . GLU A 1 82 ? -37.828 2.515 47.939 1.00 70.75 82 GLU A CA 1
ATOM 663 C C . GLU A 1 82 ? -36.777 2.132 48.988 1.00 70.75 82 GLU A C 1
ATOM 665 O O . GLU A 1 82 ? -36.894 1.079 49.625 1.00 70.75 82 GLU A O 1
ATOM 670 N N . GLN A 1 83 ? -35.776 2.988 49.214 1.00 70.50 83 GLN A N 1
ATOM 671 C CA . GLN A 1 83 ? -34.789 2.784 50.274 1.00 70.50 83 GLN A CA 1
ATOM 672 C C . GLN A 1 83 ? -35.416 2.869 51.669 1.00 70.50 83 GLN A C 1
ATOM 674 O O . GLN A 1 83 ? -35.130 2.010 52.504 1.00 70.50 83 GLN A O 1
ATOM 679 N N . GLU A 1 84 ? -36.298 3.837 51.922 1.00 75.06 84 GLU A N 1
ATOM 680 C CA . GLU A 1 84 ? -37.016 3.949 53.198 1.00 75.06 84 GLU A CA 1
ATOM 681 C C . GLU A 1 84 ? -37.939 2.751 53.453 1.00 75.06 84 GLU A C 1
ATOM 683 O O . GLU A 1 84 ? -37.972 2.221 54.564 1.00 75.06 84 GLU A O 1
ATOM 688 N N . LYS A 1 85 ? -38.634 2.246 52.427 1.00 78.19 85 LYS A N 1
ATOM 689 C CA . LYS A 1 85 ? -39.444 1.024 52.567 1.00 78.19 85 LYS A CA 1
ATOM 690 C C . LYS A 1 85 ? -38.589 -0.200 52.891 1.00 78.19 85 LYS A C 1
ATOM 692 O O . LYS A 1 85 ? -38.929 -0.947 53.807 1.00 78.19 85 LYS A O 1
ATOM 697 N N . ARG A 1 86 ? -37.450 -0.383 52.210 1.00 73.81 86 ARG A N 1
ATOM 698 C CA . ARG A 1 86 ? -36.532 -1.502 52.496 1.00 73.81 86 ARG A CA 1
ATOM 699 C C . ARG A 1 86 ? -35.945 -1.431 53.900 1.00 73.81 86 ARG A C 1
ATOM 701 O O . ARG A 1 86 ? -35.840 -2.462 54.559 1.00 73.81 86 ARG A O 1
ATOM 708 N N . THR A 1 87 ? -35.559 -0.250 54.379 1.00 69.56 87 THR A N 1
ATOM 709 C CA . THR A 1 87 ? -35.010 -0.116 55.738 1.00 69.56 87 THR A CA 1
ATOM 710 C C . THR A 1 87 ? -36.073 -0.374 56.802 1.00 69.56 87 THR A C 1
ATOM 712 O O . THR A 1 87 ? -35.772 -1.020 57.806 1.00 69.56 87 THR A O 1
ATOM 715 N N . GLN A 1 88 ? -37.324 0.031 56.564 1.00 72.81 88 GLN A N 1
ATOM 716 C CA . GLN A 1 88 ? -38.451 -0.272 57.450 1.00 72.81 88 GLN A CA 1
ATOM 717 C C . GLN A 1 88 ? -38.804 -1.767 57.470 1.00 72.81 88 GLN A C 1
ATOM 719 O O . GLN A 1 88 ? -39.066 -2.319 58.540 1.00 72.81 88 GLN A O 1
ATOM 724 N N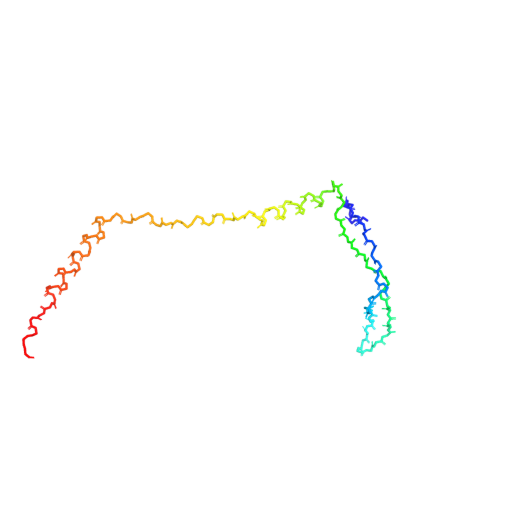 . GLU A 1 89 ? -38.768 -2.448 56.324 1.00 69.19 89 GLU A N 1
ATOM 725 C CA . GLU A 1 89 ? -38.978 -3.899 56.254 1.00 69.19 89 GLU A CA 1
ATOM 726 C C . GLU A 1 89 ? -37.861 -4.672 56.966 1.00 69.19 89 GLU A C 1
ATOM 728 O O . GLU A 1 89 ? -38.143 -5.567 57.762 1.00 69.19 89 GLU A O 1
ATOM 733 N N . VAL A 1 90 ? -36.598 -4.280 56.773 1.00 70.75 90 VAL A N 1
ATOM 734 C CA . VAL A 1 90 ? -35.453 -4.887 57.474 1.00 70.75 90 VAL A CA 1
ATOM 735 C C . VAL A 1 90 ? -35.523 -4.636 58.983 1.00 70.75 90 VAL A C 1
ATOM 737 O O . VAL A 1 90 ? -35.193 -5.527 59.762 1.00 70.75 90 VAL A O 1
ATOM 740 N N . ALA A 1 91 ? -35.982 -3.460 59.419 1.00 67.06 91 ALA A N 1
ATOM 741 C CA . ALA A 1 91 ? -36.180 -3.162 60.836 1.00 67.06 91 ALA A CA 1
ATOM 742 C C . ALA A 1 91 ? -37.314 -3.993 61.460 1.00 67.06 91 ALA A C 1
ATOM 744 O O . ALA A 1 91 ? -37.186 -4.423 62.603 1.00 67.06 91 ALA A O 1
ATOM 745 N N . ARG A 1 92 ? -38.390 -4.274 60.711 1.00 66.12 92 ARG A N 1
ATOM 746 C CA . ARG A 1 92 ? -39.476 -5.172 61.147 1.00 66.12 92 ARG A CA 1
ATOM 747 C C . ARG A 1 92 ? -39.058 -6.640 61.203 1.00 66.12 92 ARG A C 1
ATOM 749 O O . ARG A 1 92 ? -39.534 -7.368 62.066 1.00 66.12 92 ARG A O 1
ATOM 756 N N . LEU A 1 93 ? -38.196 -7.071 60.285 1.00 63.84 93 LEU A N 1
ATOM 757 C CA . LEU A 1 93 ? -37.724 -8.455 60.178 1.00 63.84 93 LEU A CA 1
ATOM 758 C C . LEU A 1 93 ? -36.531 -8.773 61.088 1.00 63.84 93 LEU A C 1
ATOM 760 O O . LEU A 1 93 ? -36.038 -9.897 61.051 1.00 63.84 93 LEU A O 1
ATOM 764 N N . ARG A 1 94 ? -36.061 -7.823 61.907 1.00 58.81 94 ARG A N 1
ATOM 765 C CA . ARG A 1 94 ? -35.135 -8.105 63.010 1.00 58.81 94 ARG A CA 1
ATOM 766 C C . ARG A 1 94 ? -35.943 -8.544 64.238 1.00 58.81 94 ARG A C 1
ATOM 768 O O . ARG A 1 94 ? -36.425 -7.674 64.964 1.00 58.81 94 ARG A O 1
ATOM 775 N N . PRO A 1 95 ? -36.106 -9.851 64.522 1.00 55.69 95 PRO A N 1
ATOM 776 C CA . PRO A 1 95 ? -36.475 -10.262 65.866 1.00 55.69 95 PRO A CA 1
ATOM 777 C C . PRO A 1 95 ? -35.361 -9.825 66.821 1.00 55.69 95 PRO A C 1
ATOM 779 O O . PRO A 1 95 ? -34.181 -9.864 66.471 1.00 55.69 95 PRO A O 1
ATOM 782 N N . ALA A 1 96 ? -35.741 -9.382 68.018 1.00 61.41 96 ALA A N 1
ATOM 783 C CA . ALA A 1 96 ? -34.805 -9.127 69.097 1.00 61.41 96 ALA A CA 1
ATOM 784 C C . ALA A 1 96 ? -34.051 -10.427 69.408 1.00 61.41 96 ALA A C 1
ATOM 786 O O . ALA A 1 96 ? -34.565 -11.294 70.111 1.00 61.41 96 ALA A O 1
ATOM 787 N N . THR A 1 97 ? -32.844 -10.577 68.864 1.00 49.59 97 THR A N 1
ATOM 788 C CA . THR A 1 97 ? -31.899 -11.605 69.296 1.00 49.59 97 THR A CA 1
ATOM 789 C C . THR A 1 97 ? -31.370 -11.178 70.664 1.00 49.59 97 THR A C 1
ATOM 791 O O . THR A 1 97 ? -30.319 -10.555 70.786 1.00 49.59 97 THR A O 1
ATOM 794 N N . ILE A 1 98 ? -32.187 -11.419 71.689 1.00 51.78 98 ILE A N 1
ATOM 795 C CA . ILE A 1 98 ? -31.781 -11.505 73.089 1.00 51.78 98 ILE A CA 1
ATOM 796 C C . ILE A 1 98 ? -31.598 -12.999 73.355 1.00 51.78 98 ILE A C 1
ATOM 798 O O . ILE A 1 98 ? -32.553 -13.763 73.201 1.00 51.78 98 ILE A O 1
ATOM 802 N N . GLY A 1 99 ? -30.380 -13.397 73.719 1.00 42.62 99 GLY A N 1
ATOM 803 C CA . GLY A 1 99 ? -30.002 -14.772 74.040 1.00 42.62 99 GLY A CA 1
ATOM 804 C C . GLY A 1 99 ? -28.535 -15.013 73.759 1.00 42.62 99 GLY A C 1
ATOM 805 O O . GLY A 1 99 ? -28.251 -15.529 72.659 1.00 42.62 99 GLY A O 1
#

InterPro domains:
  IPR007149 Leo1-like protein [PF04004] (2-84)
  IPR007149 Leo1-like protein [PTHR23146] (1-93)

Organism: NCBI:txid145388